Protein AF-A0A0D6MA96-F1 (afdb_monomer_lite)

pLDDT: mean 72.4, std 16.17, range [31.78, 89.56]

Sequence (133 aa):
MALVDKNSNFIALVYILWLLIIAVVENLEVVLVKIEGSKPVLVTGHTSGYDAPTLDKSANVSPQLMNYNSNQLTFRFTRPLGANGARNHKLDECQTWNFVKEGGLEGGAIGVHTSKPVPVKVCPKECKKSIIH

Structure (mmCIF, N/CA/C/O backbone):
data_AF-A0A0D6MA96-F1
#
_entry.id   AF-A0A0D6MA96-F1
#
loop_
_atom_site.group_PDB
_atom_site.id
_atom_site.type_symbol
_atom_site.label_atom_id
_atom_site.label_alt_id
_atom_site.label_comp_id
_atom_site.label_asym_id
_atom_site.label_entity_id
_atom_site.label_seq_id
_atom_site.pdbx_PDB_ins_code
_atom_site.Cartn_x
_atom_site.Cartn_y
_atom_site.Cartn_z
_atom_site.occupancy
_atom_site.B_iso_or_equiv
_atom_site.auth_seq_id
_atom_site.auth_comp_id
_atom_site.auth_asym_id
_atom_site.auth_atom_id
_atom_site.pdbx_PDB_model_num
ATOM 1 N N . MET A 1 1 ? -8.606 -6.950 -6.415 1.00 40.19 1 MET A N 1
ATOM 2 C CA . MET A 1 1 ? -8.532 -6.807 -7.892 1.00 40.19 1 MET A CA 1
ATOM 3 C C . MET A 1 1 ? -7.571 -5.663 -8.192 1.00 40.19 1 MET A C 1
ATOM 5 O O . MET A 1 1 ? -7.624 -4.666 -7.486 1.00 40.1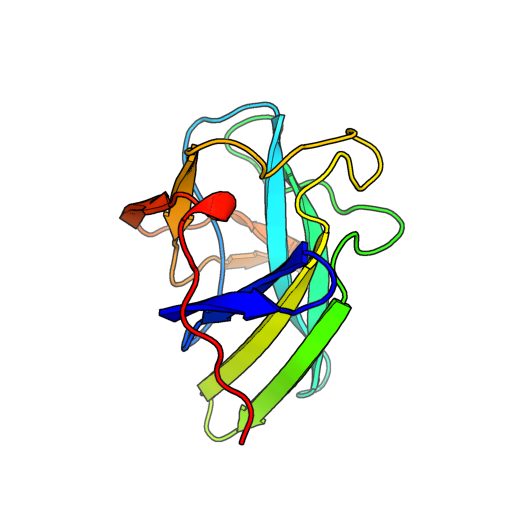9 1 MET A O 1
ATOM 9 N N . ALA A 1 2 ? -6.660 -5.822 -9.149 1.00 51.06 2 ALA A N 1
ATOM 10 C CA . ALA A 1 2 ? -5.597 -4.856 -9.445 1.00 51.06 2 ALA A CA 1
ATOM 11 C C . ALA A 1 2 ? -5.713 -4.354 -10.892 1.00 51.06 2 ALA A C 1
ATOM 13 O O . ALA A 1 2 ? -6.050 -5.146 -11.773 1.00 51.06 2 ALA A O 1
ATOM 14 N N . LEU A 1 3 ? -5.489 -3.056 -11.121 1.00 51.16 3 LEU A N 1
ATOM 15 C CA . LEU A 1 3 ? -5.727 -2.375 -12.405 1.00 51.16 3 LEU A CA 1
ATOM 16 C C . LEU A 1 3 ? -4.656 -1.304 -12.653 1.00 51.16 3 LEU A C 1
ATOM 18 O O . LEU A 1 3 ? -3.987 -0.882 -11.715 1.00 51.16 3 LEU A O 1
ATOM 22 N N . VAL A 1 4 ? -4.536 -0.823 -13.888 1.00 50.62 4 VAL A N 1
ATOM 23 C CA . VAL A 1 4 ? -3.712 0.341 -14.250 1.00 50.62 4 VAL A CA 1
ATOM 24 C C . VAL A 1 4 ? -4.587 1.382 -14.942 1.00 50.62 4 VAL A C 1
ATOM 26 O O . VAL A 1 4 ? -5.412 1.042 -15.793 1.00 50.62 4 VAL A O 1
ATOM 29 N N . ASP A 1 5 ? -4.435 2.647 -14.555 1.00 59.09 5 ASP A N 1
ATOM 30 C CA . ASP A 1 5 ? -5.127 3.770 -15.184 1.00 59.09 5 ASP A CA 1
ATOM 31 C C . ASP A 1 5 ? -4.405 4.274 -16.451 1.00 59.09 5 ASP A C 1
ATOM 33 O O . ASP A 1 5 ? -3.299 3.853 -16.793 1.00 59.09 5 ASP A O 1
ATOM 37 N N . LYS A 1 6 ? -5.034 5.210 -17.171 1.00 59.44 6 LYS A N 1
ATOM 38 C CA . LYS A 1 6 ? -4.467 5.795 -18.401 1.00 59.44 6 LYS A CA 1
ATOM 39 C C . LYS A 1 6 ? -3.171 6.588 -18.169 1.00 59.44 6 LYS A C 1
ATOM 41 O O . LYS A 1 6 ? -2.431 6.810 -19.120 1.00 59.44 6 LYS A O 1
ATOM 46 N N . ASN A 1 7 ? -2.888 6.975 -16.928 1.00 68.81 7 ASN A N 1
ATOM 47 C CA . ASN A 1 7 ? -1.699 7.720 -16.528 1.00 68.81 7 ASN A CA 1
ATOM 48 C C . ASN A 1 7 ? -0.580 6.793 -16.029 1.00 68.81 7 ASN A C 1
ATOM 50 O O . ASN A 1 7 ? 0.385 7.263 -15.433 1.00 68.81 7 ASN A O 1
ATOM 54 N N . SER A 1 8 ? -0.683 5.480 -16.278 1.00 65.62 8 SER A N 1
ATOM 55 C CA . SER A 1 8 ? 0.271 4.482 -15.783 1.00 65.62 8 SER A CA 1
ATOM 56 C C . SER A 1 8 ? 0.381 4.467 -14.254 1.00 65.62 8 SER A C 1
ATOM 58 O O . SER A 1 8 ? 1.449 4.181 -13.708 1.00 65.62 8 SER A O 1
ATOM 60 N N . ASN A 1 9 ? -0.715 4.760 -13.551 1.00 66.38 9 ASN A N 1
ATOM 61 C CA . ASN A 1 9 ? -0.818 4.512 -12.122 1.00 66.38 9 ASN A CA 1
ATOM 62 C C . ASN A 1 9 ? -1.459 3.155 -11.876 1.00 66.38 9 ASN A C 1
ATOM 64 O O . ASN A 1 9 ? -2.500 2.812 -12.435 1.00 66.38 9 ASN A O 1
ATOM 68 N N . PHE A 1 10 ? -0.858 2.405 -10.971 1.00 66.00 10 PHE A N 1
ATOM 69 C CA . PHE A 1 10 ? -1.435 1.198 -10.422 1.00 66.00 10 PHE A CA 1
ATOM 70 C C . PHE A 1 10 ? -2.584 1.533 -9.468 1.00 66.00 10 PHE A C 1
ATOM 72 O O . PHE A 1 10 ? -2.402 2.364 -8.584 1.00 66.00 10 PHE A O 1
ATOM 79 N N . ILE A 1 11 ? -3.717 0.838 -9.593 1.00 58.69 11 ILE A N 1
ATOM 80 C CA . ILE A 1 11 ? -4.877 0.887 -8.700 1.00 58.69 11 ILE A CA 1
ATOM 81 C C . ILE A 1 11 ? -5.014 -0.449 -7.964 1.00 58.69 11 ILE A C 1
ATOM 83 O O . ILE A 1 11 ? -5.275 -1.489 -8.578 1.00 58.69 11 ILE A O 1
ATOM 87 N N . ALA A 1 12 ? -4.942 -0.409 -6.634 1.00 60.88 12 ALA A N 1
ATOM 88 C CA . ALA A 1 12 ? -5.254 -1.554 -5.781 1.00 60.88 12 ALA A CA 1
ATOM 89 C C . ALA A 1 12 ? -6.686 -1.444 -5.256 1.00 60.88 12 ALA A C 1
ATOM 91 O O . ALA A 1 12 ? -6.992 -0.527 -4.496 1.00 60.88 12 ALA A O 1
ATOM 92 N N . LEU A 1 13 ? -7.553 -2.396 -5.616 1.00 43.44 13 LEU A N 1
ATOM 93 C CA . LEU A 1 13 ? -8.829 -2.611 -4.936 1.00 43.44 13 LEU A CA 1
ATOM 94 C C . LEU A 1 13 ? -8.649 -3.728 -3.911 1.00 43.44 13 LEU A C 1
ATOM 96 O O . LEU A 1 13 ? -8.517 -4.908 -4.270 1.00 43.44 13 LEU A O 1
ATOM 100 N N . VAL A 1 14 ? -8.635 -3.330 -2.646 1.00 52.09 14 VAL A N 1
ATOM 101 C CA . VAL A 1 14 ? -8.343 -4.202 -1.520 1.00 52.09 14 VAL A CA 1
ATOM 102 C C . VAL A 1 14 ? -9.548 -4.155 -0.576 1.00 52.09 14 VAL A C 1
ATOM 104 O O . VAL A 1 14 ? -9.718 -3.225 0.207 1.00 52.09 14 VAL A O 1
ATOM 107 N N . TYR A 1 15 ? -10.432 -5.151 -0.694 1.00 34.94 15 TYR A N 1
ATOM 108 C CA . TYR A 1 15 ? -11.496 -5.397 0.283 1.00 34.94 15 TYR A CA 1
ATOM 109 C C . TYR A 1 15 ? -10.854 -6.069 1.488 1.00 34.94 15 TYR A C 1
ATOM 111 O O . TYR A 1 15 ? -10.730 -7.292 1.526 1.00 34.94 15 TYR A O 1
ATOM 119 N N . ILE A 1 16 ? -10.353 -5.274 2.424 1.00 36.47 16 ILE A N 1
ATOM 120 C CA . ILE A 1 16 ? -9.699 -5.809 3.608 1.00 36.47 16 ILE A CA 1
ATOM 121 C C . ILE A 1 16 ? -10.308 -5.166 4.850 1.00 36.47 16 ILE A C 1
ATOM 123 O O . ILE A 1 16 ? -10.146 -3.980 5.126 1.00 36.47 16 ILE A O 1
ATOM 127 N N . LEU A 1 17 ? -10.988 -6.028 5.600 1.00 35.75 17 LEU A N 1
ATOM 128 C CA . LEU A 1 17 ? -11.311 -5.877 7.006 1.00 35.75 17 LEU A CA 1
ATOM 129 C C . LEU A 1 17 ? -9.975 -5.862 7.780 1.00 35.75 17 LEU A C 1
ATOM 131 O O . LEU A 1 17 ? -9.506 -6.933 8.142 1.00 35.75 17 LEU A O 1
ATOM 135 N N . TRP A 1 18 ? -9.403 -4.662 7.982 1.00 37.78 18 TRP A N 1
ATOM 136 C CA . TRP A 1 18 ? -8.187 -4.343 8.770 1.00 37.78 18 TRP A CA 1
ATOM 137 C C . TRP A 1 18 ? -6.849 -4.860 8.180 1.00 37.78 18 TRP A C 1
ATOM 139 O O . TRP A 1 18 ? -6.817 -5.861 7.494 1.00 37.78 18 TRP A O 1
ATOM 149 N N . LEU A 1 19 ? -5.737 -4.122 8.298 1.00 31.78 19 LEU A N 1
ATOM 150 C CA . LEU A 1 19 ? -4.511 -4.300 7.474 1.00 31.78 19 LEU A CA 1
ATOM 151 C C . LEU A 1 19 ? -3.269 -4.645 8.323 1.00 31.78 19 LEU A C 1
ATOM 153 O O . LEU A 1 19 ? -3.190 -4.034 9.380 1.00 31.78 19 LEU A O 1
ATOM 157 N N . LEU A 1 20 ? -2.288 -5.467 7.855 1.00 45.97 20 LEU A N 1
ATOM 158 C CA . LEU A 1 20 ? -0.813 -5.280 8.107 1.00 45.97 20 LEU A CA 1
ATOM 159 C C . LEU A 1 20 ? 0.161 -6.410 7.642 1.00 45.97 20 LEU A C 1
ATOM 161 O O . LEU A 1 20 ? 0.244 -7.440 8.284 1.00 45.97 20 LEU A O 1
ATOM 165 N N . ILE A 1 21 ? 1.012 -6.147 6.641 1.00 33.72 21 ILE A N 1
ATOM 166 C CA . ILE A 1 21 ? 2.097 -6.932 5.963 1.00 33.72 21 ILE A CA 1
ATOM 167 C C . ILE A 1 21 ? 3.090 -7.800 6.824 1.00 33.72 21 ILE A C 1
ATOM 169 O O . ILE A 1 21 ? 3.497 -7.369 7.897 1.00 33.72 21 ILE A O 1
ATOM 173 N N . ILE A 1 22 ? 3.573 -8.966 6.302 1.00 36.78 22 ILE A N 1
ATOM 174 C CA . ILE A 1 22 ? 4.799 -9.718 6.743 1.00 36.78 22 ILE A CA 1
ATOM 175 C C . ILE A 1 22 ? 5.572 -10.307 5.555 1.00 36.78 22 ILE A C 1
ATOM 177 O O . ILE A 1 22 ? 4.995 -10.881 4.639 1.00 36.78 22 ILE A O 1
ATOM 181 N N . ALA A 1 23 ? 6.890 -10.275 5.646 1.00 32.12 23 ALA A N 1
ATOM 182 C CA . ALA A 1 23 ? 7.760 -11.453 5.764 1.00 32.12 23 ALA A CA 1
ATOM 183 C C . ALA A 1 23 ? 8.985 -10.961 6.587 1.00 32.12 23 ALA A C 1
ATOM 185 O O . ALA A 1 23 ? 9.044 -9.770 6.905 1.00 32.12 23 ALA A O 1
ATOM 186 N N . VAL A 1 24 ? 9.946 -11.814 6.961 1.00 43.97 24 VAL A N 1
ATOM 187 C CA . VAL A 1 24 ? 11.295 -11.323 7.319 1.00 43.97 24 VAL A CA 1
ATOM 188 C C . VAL A 1 24 ? 11.845 -10.678 6.055 1.00 43.97 24 VAL A C 1
ATOM 190 O O . VAL A 1 24 ? 12.426 -11.345 5.206 1.00 43.97 24 VAL A O 1
ATOM 193 N N . VAL A 1 25 ? 11.505 -9.415 5.844 1.00 54.06 25 VAL A N 1
ATOM 194 C CA . VAL A 1 25 ? 11.879 -8.700 4.641 1.00 54.06 25 VAL A CA 1
ATOM 195 C C . VAL A 1 25 ? 12.333 -7.340 5.075 1.00 54.06 25 VAL A C 1
ATOM 197 O O . VAL A 1 25 ? 11.559 -6.488 5.509 1.00 54.06 25 VAL A O 1
ATOM 200 N N . GLU A 1 26 ? 13.633 -7.178 5.002 1.00 61.06 26 GLU A N 1
ATOM 201 C CA . GLU A 1 26 ? 14.258 -5.887 5.121 1.00 61.06 26 GLU A CA 1
ATOM 202 C C . GLU A 1 26 ? 13.930 -5.087 3.861 1.00 61.06 26 GLU A C 1
ATOM 204 O O . GLU A 1 26 ? 13.911 -5.618 2.748 1.00 61.06 26 GLU A O 1
ATOM 209 N N . ASN A 1 27 ? 13.676 -3.797 4.040 1.00 71.19 27 ASN A N 1
ATOM 210 C CA . ASN A 1 27 ? 13.527 -2.822 2.967 1.00 71.19 27 ASN A CA 1
ATOM 211 C C . ASN A 1 27 ? 12.304 -3.019 2.052 1.00 71.19 27 ASN A C 1
ATOM 213 O O . ASN A 1 27 ? 12.331 -2.567 0.906 1.00 71.19 27 ASN A O 1
ATOM 217 N N . LEU A 1 28 ? 11.209 -3.631 2.529 1.00 77.62 28 LEU A N 1
ATOM 218 C CA . LEU A 1 28 ? 9.947 -3.576 1.783 1.00 77.62 28 LEU A CA 1
ATOM 219 C C . LEU A 1 28 ? 9.249 -2.250 1.986 1.00 77.62 28 LEU A C 1
ATOM 221 O O . LEU A 1 28 ? 9.177 -1.739 3.099 1.00 77.62 28 LEU A O 1
ATOM 225 N N . GLU A 1 29 ? 8.633 -1.757 0.918 1.00 84.94 29 GLU A N 1
ATOM 226 C CA . GLU A 1 29 ? 7.640 -0.702 1.034 1.00 84.94 29 GLU A CA 1
ATOM 227 C C . GLU A 1 29 ? 6.308 -1.250 1.525 1.00 84.94 29 GLU A C 1
ATOM 229 O O . GLU A 1 29 ? 5.816 -2.273 1.042 1.00 84.94 29 GLU A O 1
ATOM 234 N N . VAL A 1 30 ? 5.694 -0.515 2.445 1.00 85.00 30 VAL A N 1
ATOM 235 C CA . VAL A 1 30 ? 4.399 -0.870 3.010 1.00 85.00 30 VAL A CA 1
ATOM 236 C C . VAL A 1 30 ? 3.382 0.235 2.774 1.00 85.00 30 VAL A C 1
ATOM 238 O O . VAL A 1 30 ? 3.685 1.422 2.882 1.00 85.00 30 VAL A O 1
ATOM 241 N N . VAL A 1 31 ? 2.154 -0.174 2.463 1.00 87.00 31 VAL A N 1
ATOM 242 C CA . VAL A 1 31 ? 0.971 0.692 2.439 1.00 87.00 31 VAL A CA 1
ATOM 243 C C . VAL A 1 31 ? 0.067 0.226 3.566 1.00 87.00 31 VAL A C 1
ATOM 245 O O . VAL A 1 31 ? -0.228 -0.962 3.673 1.00 87.00 31 VAL A O 1
ATOM 248 N N . LEU A 1 32 ? -0.338 1.158 4.418 1.00 83.12 32 LEU A N 1
ATOM 249 C CA . LEU A 1 32 ? -1.016 0.891 5.677 1.00 83.12 32 LEU A CA 1
ATOM 250 C C . LEU A 1 32 ? -2.248 1.778 5.779 1.00 83.12 32 LEU A C 1
ATOM 252 O O . LEU A 1 32 ? -2.246 2.921 5.326 1.00 83.12 32 LEU A O 1
ATOM 256 N N . VAL A 1 33 ? -3.297 1.263 6.408 1.00 83.06 33 VAL A N 1
ATOM 257 C CA . VAL A 1 33 ? -4.476 2.054 6.751 1.00 83.06 33 VAL A CA 1
ATOM 258 C C . VAL A 1 33 ? -4.728 1.900 8.239 1.00 83.06 33 VAL A C 1
ATOM 260 O O . VAL A 1 33 ? -4.903 0.784 8.722 1.00 83.06 33 VAL A O 1
ATOM 263 N N . LYS A 1 34 ? -4.748 3.023 8.952 1.00 79.88 34 LYS A N 1
ATOM 264 C CA . LYS A 1 34 ? -5.086 3.101 10.376 1.00 79.88 34 LYS A CA 1
ATOM 265 C C . LYS A 1 34 ? -6.462 3.733 10.552 1.00 79.88 34 LYS A C 1
ATOM 267 O O . LYS A 1 34 ? -6.875 4.541 9.724 1.00 79.88 34 LYS A O 1
ATOM 272 N N . ILE A 1 35 ? -7.171 3.374 11.617 1.00 82.19 35 ILE A N 1
ATOM 273 C CA . ILE A 1 35 ? -8.440 4.012 11.985 1.00 82.19 35 ILE A CA 1
ATOM 274 C C . ILE A 1 35 ? -8.168 4.996 13.120 1.00 82.19 35 ILE A C 1
ATOM 276 O O . ILE A 1 35 ? -7.806 4.591 14.219 1.00 82.19 35 ILE A O 1
ATOM 280 N N . GLU A 1 36 ? -8.365 6.286 12.863 1.00 83.00 36 GLU A N 1
ATOM 281 C CA . GLU A 1 36 ? -8.200 7.358 13.845 1.00 83.00 36 GLU A CA 1
ATOM 282 C C . GLU A 1 36 ? -9.539 8.060 14.054 1.00 83.00 36 GLU A C 1
ATOM 284 O O . GLU A 1 36 ? -10.101 8.631 13.120 1.00 83.00 36 GLU A O 1
ATOM 289 N N . GLY A 1 37 ? -10.098 7.991 15.266 1.00 77.88 37 GLY A N 1
AT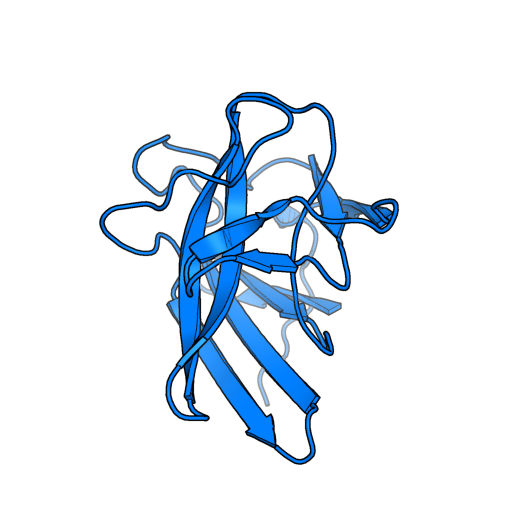OM 290 C CA . GLY A 1 37 ? -11.384 8.635 15.569 1.00 77.88 37 GLY A CA 1
ATOM 291 C C . GLY A 1 37 ? -12.514 8.214 14.617 1.00 77.88 37 GLY A C 1
ATOM 292 O O . GLY A 1 37 ? -13.300 9.052 14.182 1.00 77.88 37 GLY A O 1
ATOM 293 N N . SER A 1 38 ? -12.567 6.924 14.260 1.00 76.44 38 SER A N 1
ATOM 294 C CA . SER A 1 38 ? -13.486 6.328 13.266 1.00 76.44 38 SER A CA 1
ATOM 295 C C . SER A 1 38 ? -13.249 6.730 11.805 1.00 76.44 38 SER A C 1
ATOM 297 O O . SER A 1 38 ? -14.040 6.365 10.937 1.00 76.44 38 SER A O 1
ATOM 299 N N . LYS A 1 39 ? -12.162 7.445 11.500 1.00 83.81 39 LYS A N 1
ATOM 300 C CA . LYS A 1 39 ? -11.790 7.812 10.131 1.00 83.81 39 LYS A CA 1
ATOM 301 C C . LYS A 1 39 ? -10.597 6.981 9.662 1.00 83.81 39 LYS A C 1
ATOM 303 O O . LYS A 1 39 ? -9.587 6.925 10.362 1.00 83.81 39 LYS A O 1
ATOM 308 N N . PRO A 1 40 ? -10.677 6.341 8.487 1.00 86.00 40 PRO A N 1
ATOM 309 C CA . PRO A 1 40 ? -9.545 5.620 7.939 1.00 86.00 40 PRO A CA 1
ATOM 310 C C . PRO A 1 40 ? -8.521 6.607 7.359 1.00 86.00 40 PRO A C 1
ATOM 312 O O . PRO A 1 40 ? -8.863 7.490 6.573 1.00 86.00 40 PRO A O 1
ATOM 315 N N . VAL A 1 41 ? -7.257 6.437 7.731 1.00 86.69 41 VAL A N 1
ATOM 316 C CA . VAL A 1 41 ? -6.119 7.250 7.292 1.00 86.69 41 VAL A CA 1
ATOM 317 C C . VAL A 1 41 ? -5.098 6.334 6.640 1.00 86.69 41 VAL A C 1
ATOM 319 O O . VAL A 1 41 ? -4.669 5.346 7.234 1.00 86.69 41 VAL A O 1
ATOM 322 N N . LEU A 1 42 ? -4.716 6.660 5.408 1.00 86.44 42 LEU A N 1
ATOM 323 C CA . LEU A 1 42 ? -3.724 5.907 4.657 1.00 86.44 42 LEU A CA 1
ATOM 324 C C . LEU A 1 42 ? -2.332 6.491 4.916 1.00 86.44 42 LEU A C 1
ATOM 326 O O . LEU A 1 42 ? -2.127 7.695 4.781 1.00 86.44 42 LEU A O 1
ATOM 330 N N . VAL A 1 43 ? -1.377 5.627 5.247 1.00 88.44 43 VAL A N 1
ATOM 331 C CA . VAL A 1 43 ? 0.040 5.966 5.422 1.00 88.44 43 VAL A CA 1
ATOM 332 C C . VAL A 1 43 ? 0.918 4.967 4.672 1.00 88.44 43 VAL A C 1
ATOM 334 O O . VAL A 1 43 ? 0.473 3.881 4.296 1.00 88.44 43 VAL A O 1
ATOM 337 N N . THR A 1 44 ? 2.172 5.333 4.436 1.00 88.75 44 THR A N 1
ATOM 338 C CA . THR A 1 44 ? 3.171 4.450 3.821 1.00 88.75 44 THR A CA 1
ATOM 339 C C . THR A 1 44 ? 4.406 4.391 4.700 1.00 88.75 44 THR A C 1
ATOM 341 O O . THR A 1 44 ? 4.553 5.192 5.624 1.00 88.75 44 THR A O 1
ATOM 344 N N . GLY A 1 45 ? 5.272 3.420 4.457 1.00 87.69 45 GLY A N 1
ATOM 345 C CA . GLY A 1 45 ? 6.491 3.254 5.230 1.00 87.69 45 GLY A CA 1
ATOM 346 C C . GLY A 1 45 ? 7.371 2.157 4.669 1.00 87.69 45 GLY A C 1
ATOM 347 O O . GLY A 1 45 ? 7.214 1.733 3.520 1.00 87.69 45 GLY A O 1
ATOM 348 N N . HIS A 1 46 ? 8.261 1.658 5.516 1.00 86.38 46 HIS A N 1
ATOM 349 C CA . HIS A 1 46 ? 9.103 0.520 5.192 1.00 86.38 46 HIS A CA 1
ATOM 350 C C . HIS A 1 46 ? 9.383 -0.379 6.391 1.00 86.38 46 HIS A C 1
ATOM 352 O O . HIS A 1 46 ? 9.309 0.055 7.540 1.00 86.38 46 HIS A O 1
ATOM 358 N N . THR A 1 47 ? 9.712 -1.633 6.105 1.00 83.44 47 THR A N 1
ATOM 359 C CA . THR A 1 47 ? 10.187 -2.603 7.095 1.00 83.44 47 THR A CA 1
ATOM 360 C C . THR A 1 47 ? 11.714 -2.618 7.145 1.00 83.44 47 THR A C 1
ATOM 362 O O . THR A 1 47 ? 12.383 -2.429 6.130 1.00 83.44 47 THR A O 1
ATOM 365 N N . SER A 1 48 ? 12.276 -2.890 8.319 1.00 82.44 48 SER A N 1
ATOM 366 C CA . SER A 1 48 ? 13.719 -3.083 8.538 1.00 82.44 48 SER A CA 1
ATOM 367 C C . SER A 1 48 ? 14.028 -4.425 9.216 1.00 82.44 48 SER A C 1
ATOM 369 O O . SER A 1 48 ? 15.101 -4.598 9.779 1.00 82.44 48 SER A O 1
ATOM 371 N N . GLY A 1 49 ? 13.067 -5.355 9.209 1.00 74.94 49 GLY A N 1
ATOM 372 C CA . GLY A 1 49 ? 13.128 -6.619 9.940 1.00 74.94 49 GLY A CA 1
ATOM 373 C C . GLY A 1 49 ? 11.750 -7.044 10.454 1.00 74.94 49 GLY A C 1
ATOM 374 O O . GLY A 1 49 ? 10.724 -6.623 9.917 1.00 74.94 49 GLY A O 1
ATOM 375 N N . TYR A 1 50 ? 11.733 -7.879 11.496 1.00 75.06 50 TYR A N 1
ATOM 376 C CA . TYR A 1 50 ? 10.511 -8.314 12.183 1.00 75.06 50 TYR A CA 1
ATOM 377 C C . TYR A 1 50 ? 10.125 -7.325 13.292 1.00 75.06 50 TYR A C 1
ATOM 379 O O . TYR A 1 50 ? 10.207 -7.633 14.477 1.00 75.06 50 TYR A O 1
ATOM 387 N N . ASP A 1 51 ? 9.761 -6.113 12.887 1.00 74.94 51 ASP A N 1
ATOM 388 C CA . ASP A 1 51 ? 9.358 -5.033 13.789 1.00 74.94 51 ASP A CA 1
ATOM 389 C C . ASP A 1 51 ? 8.256 -4.180 13.137 1.00 74.94 51 ASP A C 1
ATOM 391 O O . ASP A 1 51 ? 7.909 -4.368 11.963 1.00 74.94 51 ASP A O 1
ATOM 395 N N . ALA A 1 52 ? 7.703 -3.241 13.899 1.00 75.88 52 ALA A N 1
ATOM 396 C CA . ALA A 1 52 ? 6.799 -2.216 13.416 1.00 75.88 52 ALA A CA 1
ATOM 397 C C . ALA A 1 52 ? 7.407 -1.462 12.214 1.00 75.88 52 ALA A C 1
ATOM 399 O O . ALA A 1 52 ? 8.582 -1.079 12.233 1.00 75.88 52 ALA A O 1
ATOM 400 N N . PRO A 1 53 ? 6.625 -1.204 11.151 1.00 80.88 53 PRO A N 1
ATOM 401 C CA . PRO A 1 53 ? 7.125 -0.464 10.005 1.00 80.88 53 PRO A CA 1
ATOM 402 C C . PRO A 1 53 ? 7.432 0.989 10.378 1.00 80.88 53 PRO A C 1
ATOM 404 O O . PRO A 1 53 ? 6.634 1.676 11.018 1.00 80.88 53 PRO A O 1
ATOM 407 N N . THR A 1 54 ? 8.559 1.495 9.886 1.00 87.38 54 THR A N 1
ATOM 408 C CA . THR A 1 54 ? 8.899 2.914 9.998 1.00 87.38 54 THR A CA 1
ATOM 409 C C . THR A 1 54 ? 8.107 3.704 8.962 1.00 87.38 54 THR A C 1
ATOM 411 O O . THR A 1 54 ? 8.265 3.505 7.752 1.00 87.38 54 THR A O 1
ATOM 414 N N . LEU A 1 55 ? 7.242 4.599 9.441 1.00 87.38 55 LEU A N 1
ATOM 415 C CA . LEU A 1 55 ? 6.363 5.409 8.600 1.00 87.38 55 LEU A CA 1
ATOM 416 C C . LEU A 1 55 ? 7.130 6.494 7.840 1.00 87.38 55 LEU A C 1
ATOM 418 O O . LEU A 1 55 ? 8.059 7.117 8.355 1.00 87.38 55 LEU A O 1
ATOM 422 N N . ASP A 1 56 ? 6.695 6.751 6.613 1.00 89.19 56 ASP A N 1
ATOM 423 C CA . ASP A 1 56 ? 7.191 7.858 5.810 1.00 89.19 56 ASP A CA 1
ATOM 424 C C . ASP A 1 56 ? 6.663 9.195 6.336 1.00 89.19 56 ASP A C 1
ATOM 426 O O . ASP A 1 56 ? 5.533 9.297 6.817 1.00 89.19 56 ASP A O 1
ATOM 430 N N . LYS A 1 57 ? 7.445 10.267 6.146 1.00 89.56 57 LYS A N 1
ATOM 431 C CA . LYS A 1 57 ? 6.991 11.644 6.423 1.00 89.56 57 LYS A CA 1
ATOM 432 C C . LYS A 1 57 ? 5.774 12.044 5.582 1.00 89.56 57 LYS A C 1
ATOM 434 O O . LYS A 1 57 ? 5.032 12.949 5.952 1.00 89.56 57 LYS A O 1
ATOM 439 N N . SER A 1 58 ? 5.599 11.425 4.419 1.00 89.38 58 SER A N 1
ATOM 440 C CA . SER A 1 58 ? 4.481 11.675 3.512 1.00 89.38 58 SER A CA 1
ATOM 441 C C . SER A 1 58 ? 4.149 10.395 2.763 1.00 89.38 58 SER A C 1
ATOM 443 O O . SER A 1 58 ? 5.055 9.700 2.304 1.00 89.38 58 SER A O 1
ATOM 445 N N . ALA A 1 59 ? 2.856 10.097 2.636 1.00 88.50 59 ALA A N 1
ATOM 446 C CA . ALA A 1 59 ? 2.401 8.914 1.925 1.00 88.50 59 ALA A CA 1
ATOM 447 C C . ALA A 1 59 ? 2.824 8.974 0.451 1.00 88.50 59 ALA A C 1
ATOM 449 O O . ALA A 1 59 ? 2.587 9.975 -0.226 1.00 88.50 59 ALA A O 1
ATOM 450 N N . ASN A 1 60 ? 3.410 7.893 -0.062 1.00 87.12 60 ASN A N 1
ATOM 451 C CA . ASN A 1 60 ? 3.818 7.800 -1.466 1.00 87.12 60 ASN A CA 1
ATOM 452 C C . ASN A 1 60 ? 2.711 7.230 -2.381 1.00 87.12 60 ASN A C 1
ATOM 454 O O . ASN A 1 60 ? 2.958 6.910 -3.541 1.00 87.12 60 ASN A O 1
ATOM 458 N N . VAL A 1 61 ? 1.478 7.118 -1.890 1.00 87.75 61 VAL A N 1
ATOM 459 C CA . VAL A 1 61 ? 0.312 6.690 -2.671 1.00 87.75 61 VAL A CA 1
ATOM 460 C C . VAL A 1 61 ? -0.847 7.663 -2.463 1.00 87.75 61 VAL A C 1
ATOM 462 O O . VAL A 1 61 ? -0.928 8.334 -1.435 1.00 87.75 61 VAL A O 1
ATOM 465 N N . SER A 1 62 ? -1.770 7.724 -3.420 1.00 89.50 62 SER A N 1
ATOM 466 C CA . SER A 1 62 ? -2.940 8.604 -3.353 1.00 89.50 62 SER A CA 1
ATOM 467 C C . SER A 1 62 ? -4.215 7.795 -3.092 1.00 89.50 62 SER A C 1
ATOM 469 O O . SER A 1 62 ? -4.522 6.886 -3.867 1.00 89.50 62 SER A O 1
ATOM 471 N N . PRO A 1 63 ? -4.983 8.087 -2.031 1.00 87.88 63 PRO A N 1
ATOM 472 C CA . PRO A 1 63 ? -6.247 7.406 -1.777 1.00 87.88 63 PRO A CA 1
ATOM 473 C C . PRO A 1 63 ? -7.298 7.772 -2.838 1.00 87.88 63 PRO A C 1
ATOM 475 O O . PRO A 1 63 ? -7.433 8.925 -3.228 1.00 87.88 63 PRO A O 1
ATOM 478 N N . GLN A 1 64 ? -8.062 6.775 -3.278 1.00 86.00 64 GLN A N 1
ATOM 479 C CA . GLN A 1 64 ? -9.169 6.884 -4.243 1.00 86.00 64 GLN A CA 1
ATOM 480 C C . GLN A 1 64 ? -10.518 6.470 -3.639 1.00 86.00 64 GLN A C 1
ATOM 482 O O . GLN A 1 64 ? -11.573 6.761 -4.197 1.00 86.00 64 GLN A O 1
ATOM 487 N N . LEU A 1 65 ? -10.487 5.701 -2.551 1.00 85.12 65 LEU A N 1
ATOM 488 C CA . LEU A 1 65 ? -11.638 5.327 -1.734 1.00 85.12 65 LEU A CA 1
ATOM 489 C C . LEU A 1 65 ? -11.116 5.045 -0.330 1.00 85.12 65 LEU A C 1
ATOM 491 O O . LEU A 1 65 ? -10.126 4.331 -0.189 1.00 85.12 65 LEU A O 1
ATOM 495 N N . MET A 1 66 ? -11.781 5.587 0.682 1.00 86.81 66 MET A N 1
ATOM 496 C CA . MET A 1 66 ? -11.456 5.388 2.091 1.00 86.81 66 MET A CA 1
ATOM 497 C C . MET A 1 66 ? -12.773 5.378 2.863 1.00 86.81 66 MET A C 1
ATOM 499 O O . MET A 1 66 ? -13.335 6.432 3.144 1.00 86.81 66 MET A O 1
ATOM 503 N N . ASN A 1 67 ? -13.303 4.189 3.140 1.00 85.25 67 ASN A N 1
ATOM 504 C CA . ASN A 1 67 ? -14.574 4.018 3.835 1.00 85.25 67 ASN A CA 1
ATOM 505 C C . ASN A 1 67 ? -14.419 3.020 4.978 1.00 85.25 67 ASN A C 1
ATOM 507 O O . ASN A 1 67 ? -13.883 1.934 4.779 1.00 85.25 67 ASN A O 1
ATOM 511 N N . TYR A 1 68 ? -14.919 3.374 6.154 1.00 83.31 68 TYR A N 1
ATOM 512 C CA . TYR A 1 68 ? -14.949 2.493 7.310 1.00 83.31 68 TYR A CA 1
ATOM 513 C C . TYR A 1 68 ? -16.351 2.542 7.915 1.00 83.31 68 TYR A C 1
ATOM 515 O O . TYR A 1 68 ? -16.760 3.566 8.456 1.00 83.31 68 TYR A O 1
ATOM 523 N N . ASN A 1 69 ? -17.109 1.457 7.766 1.00 82.25 69 ASN A N 1
ATOM 524 C CA . ASN A 1 69 ? -18.481 1.348 8.260 1.00 82.25 69 ASN A CA 1
ATOM 525 C C . A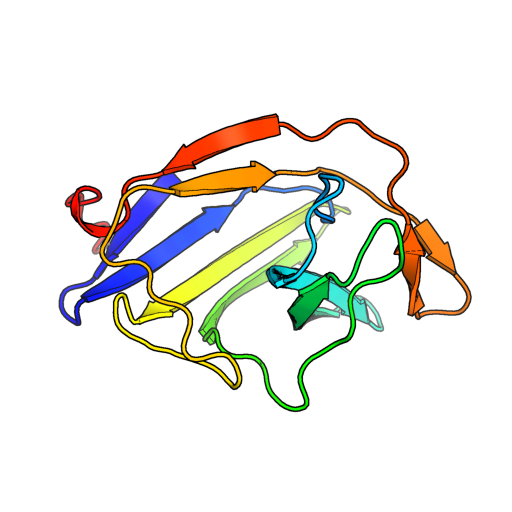SN A 1 69 ? -18.750 -0.080 8.745 1.00 82.25 69 ASN A C 1
ATOM 527 O O . ASN A 1 69 ? -18.249 -1.023 8.145 1.00 82.25 69 ASN A O 1
AT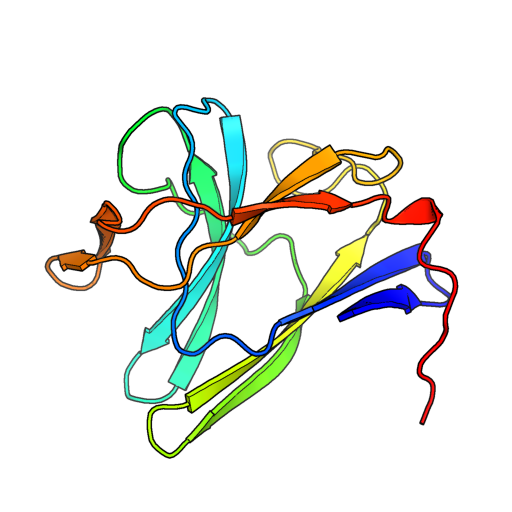OM 531 N N . SER A 1 70 ? -19.538 -0.247 9.810 1.00 82.50 70 SER A N 1
ATOM 532 C CA . SER A 1 70 ? -19.903 -1.560 10.369 1.00 82.50 70 SER A CA 1
ATOM 533 C C . SER A 1 70 ? -18.686 -2.462 10.615 1.00 82.50 70 SER A C 1
ATOM 535 O O . SER A 1 70 ? -18.689 -3.644 10.280 1.00 82.50 70 SER A O 1
ATOM 537 N N . ASN A 1 71 ? -17.614 -1.875 11.155 1.00 75.25 71 ASN A N 1
ATOM 538 C CA . ASN A 1 71 ? -16.299 -2.495 11.342 1.00 75.25 71 ASN A CA 1
ATOM 539 C C . ASN A 1 71 ? -15.599 -2.964 10.062 1.00 75.25 71 ASN A C 1
ATOM 541 O O . ASN A 1 71 ? -14.538 -3.570 10.162 1.00 75.25 71 ASN A O 1
ATOM 545 N N . GLN A 1 72 ? -16.130 -2.647 8.881 1.00 76.56 72 GLN A N 1
ATOM 546 C CA . GLN A 1 72 ? -15.581 -2.985 7.579 1.00 76.56 72 GLN A CA 1
ATOM 547 C C . GLN A 1 72 ? -14.840 -1.804 6.959 1.00 76.56 72 GLN A C 1
ATOM 549 O O . GLN A 1 72 ? -15.427 -0.781 6.603 1.00 76.56 72 GLN A O 1
ATOM 554 N N . LEU A 1 73 ? -13.530 -1.980 6.786 1.00 77.12 73 LEU A N 1
ATOM 555 C CA . LEU A 1 73 ? -12.693 -1.078 6.013 1.00 77.12 73 LEU A CA 1
ATOM 556 C C . LEU A 1 73 ? -12.748 -1.467 4.529 1.00 77.12 73 LEU A C 1
ATOM 558 O O . LEU A 1 73 ? -12.539 -2.616 4.147 1.00 77.12 73 LEU A O 1
ATOM 562 N N . THR A 1 74 ? -13.020 -0.487 3.678 1.00 80.56 74 THR A N 1
ATOM 563 C CA . THR A 1 74 ? -12.853 -0.583 2.230 1.00 80.56 74 THR A CA 1
ATOM 564 C C . THR A 1 74 ? -11.970 0.562 1.785 1.00 80.56 74 THR A C 1
ATOM 566 O O . THR A 1 74 ? -12.285 1.729 2.031 1.00 80.56 74 THR A O 1
ATOM 569 N N . PHE A 1 75 ? -10.875 0.242 1.104 1.00 79.75 75 PHE A N 1
ATOM 570 C CA . PHE A 1 75 ? -9.985 1.262 0.584 1.00 79.75 75 PHE A CA 1
ATOM 571 C C . PHE A 1 75 ? -9.471 0.927 -0.812 1.00 79.75 75 PHE A C 1
ATOM 573 O O . PHE A 1 75 ? -9.383 -0.228 -1.239 1.00 79.75 75 PHE A O 1
ATOM 580 N N . ARG A 1 76 ? -9.148 1.992 -1.536 1.00 83.25 76 ARG A N 1
ATOM 581 C CA . ARG A 1 76 ? -8.538 1.959 -2.859 1.00 83.25 76 ARG A CA 1
ATOM 58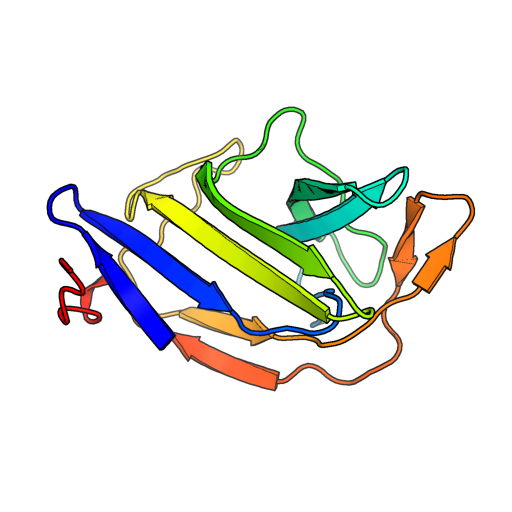2 C C . ARG A 1 76 ? -7.497 3.054 -2.908 1.00 83.25 76 ARG A C 1
ATOM 584 O O . ARG A 1 76 ? -7.761 4.162 -2.450 1.00 83.25 76 ARG A O 1
ATOM 591 N N . PHE A 1 77 ? -6.352 2.767 -3.501 1.00 86.62 77 PHE A N 1
ATOM 592 C CA . PHE A 1 77 ? -5.305 3.759 -3.708 1.00 86.62 77 PHE A CA 1
ATOM 593 C C . PHE A 1 77 ? -4.683 3.616 -5.092 1.00 86.62 77 PHE A C 1
ATOM 595 O O . PHE A 1 77 ? -4.781 2.560 -5.723 1.00 86.62 77 PHE A O 1
ATOM 602 N N . THR A 1 78 ? -4.044 4.693 -5.531 1.00 86.25 78 THR A N 1
ATOM 603 C CA . THR A 1 78 ? -3.247 4.780 -6.751 1.00 86.25 78 THR A CA 1
ATOM 604 C C . THR A 1 78 ? -1.789 5.074 -6.432 1.00 86.25 78 THR A C 1
ATOM 606 O O . THR A 1 78 ? -1.510 5.847 -5.516 1.00 86.25 78 THR A O 1
ATOM 609 N N . ARG A 1 79 ? -0.854 4.539 -7.220 1.00 86.81 79 ARG A N 1
ATOM 610 C CA . ARG A 1 79 ? 0.541 5.013 -7.243 1.00 86.81 79 ARG A CA 1
ATOM 611 C C . ARG A 1 79 ? 1.164 4.885 -8.634 1.00 86.81 79 ARG A C 1
ATOM 613 O O . ARG A 1 79 ? 0.775 3.962 -9.352 1.00 86.81 79 ARG A O 1
ATOM 620 N N . PRO A 1 80 ? 2.141 5.728 -9.002 1.00 87.06 80 PRO A N 1
ATOM 621 C CA . PRO A 1 80 ? 2.859 5.582 -10.264 1.00 87.06 80 PRO A CA 1
ATOM 622 C C . PRO A 1 80 ? 3.549 4.219 -10.385 1.00 87.06 80 PRO A C 1
ATOM 624 O O . PRO A 1 80 ? 4.028 3.668 -9.390 1.00 87.06 80 PRO A O 1
ATOM 627 N N . LEU A 1 81 ? 3.623 3.692 -11.613 1.00 85.06 81 LEU A N 1
ATOM 628 C CA . LEU A 1 81 ? 4.383 2.472 -11.907 1.00 85.06 81 LEU A CA 1
ATOM 629 C C . LEU A 1 81 ? 5.907 2.676 -11.845 1.00 85.06 81 LEU A C 1
ATOM 631 O O . LEU A 1 81 ? 6.644 1.730 -11.582 1.00 85.06 81 LEU A O 1
ATOM 635 N N . GLY A 1 82 ? 6.383 3.896 -12.099 1.00 85.12 82 GLY A N 1
ATOM 636 C CA . GLY A 1 82 ? 7.804 4.243 -12.052 1.00 85.12 82 GLY A CA 1
ATOM 637 C C . GLY A 1 82 ? 8.366 4.358 -10.631 1.00 85.12 82 GLY A C 1
ATOM 638 O O . GLY A 1 82 ? 7.702 4.034 -9.647 1.00 85.12 82 GLY A O 1
ATOM 639 N N . ALA A 1 83 ? 9.606 4.844 -10.535 1.00 88.69 83 ALA A N 1
ATOM 640 C CA . ALA A 1 83 ? 10.245 5.131 -9.252 1.00 88.69 83 ALA A CA 1
ATOM 641 C C . ALA A 1 83 ? 9.430 6.167 -8.472 1.00 88.69 83 ALA A C 1
ATOM 643 O O . ALA A 1 83 ? 9.073 7.213 -9.015 1.00 88.69 83 ALA A O 1
ATOM 644 N N . ASN A 1 84 ? 9.125 5.864 -7.212 1.00 85.88 84 ASN A N 1
ATOM 645 C CA . ASN A 1 84 ? 8.267 6.707 -6.393 1.00 85.88 84 ASN A CA 1
ATOM 646 C C . ASN A 1 84 ? 8.588 6.573 -4.893 1.00 85.88 84 ASN A C 1
ATOM 648 O O . ASN A 1 84 ? 9.060 5.531 -4.436 1.00 85.88 84 ASN A O 1
ATOM 652 N N . GLY A 1 85 ? 8.295 7.626 -4.123 1.00 84.88 85 GLY A N 1
ATOM 653 C CA . GLY A 1 85 ? 8.580 7.702 -2.686 1.00 84.88 85 GLY A CA 1
ATOM 654 C C . GLY A 1 85 ? 10.065 7.868 -2.348 1.00 84.88 85 GLY A C 1
ATOM 655 O O . GLY A 1 85 ? 10.927 7.874 -3.222 1.00 84.88 85 GLY A O 1
ATOM 656 N N . ALA A 1 86 ? 10.374 7.984 -1.053 1.00 86.94 86 ALA A N 1
ATOM 657 C CA . ALA A 1 86 ? 11.730 8.269 -0.564 1.00 86.94 86 ALA A CA 1
ATOM 658 C C . ALA A 1 86 ? 12.774 7.199 -0.938 1.00 86.94 86 ALA A C 1
ATOM 660 O O . ALA A 1 86 ? 13.963 7.494 -1.012 1.00 86.94 86 ALA A O 1
ATOM 661 N N . ARG A 1 87 ? 12.328 5.962 -1.187 1.00 88.88 87 ARG A N 1
ATOM 662 C CA . ARG A 1 87 ? 13.181 4.823 -1.556 1.00 88.88 87 ARG A CA 1
ATOM 663 C C . ARG A 1 87 ? 13.238 4.568 -3.067 1.00 88.88 87 ARG A C 1
ATOM 665 O O . ARG A 1 87 ? 13.876 3.608 -3.481 1.00 88.88 87 ARG A O 1
ATOM 672 N N . ASN A 1 88 ? 12.589 5.397 -3.895 1.00 89.38 88 ASN A N 1
ATOM 673 C CA . ASN A 1 88 ? 12.544 5.250 -5.359 1.00 89.38 88 ASN A CA 1
ATOM 674 C C . ASN A 1 88 ? 12.091 3.856 -5.838 1.00 89.38 88 ASN A C 1
ATOM 676 O O . ASN A 1 88 ? 12.551 3.355 -6.868 1.00 89.38 88 ASN A O 1
ATOM 680 N N . HIS A 1 89 ? 11.174 3.224 -5.105 1.00 85.38 89 HIS A N 1
ATOM 681 C CA . HIS A 1 89 ? 10.700 1.880 -5.419 1.00 85.38 89 HIS A CA 1
ATOM 682 C C . HIS A 1 89 ? 9.837 1.882 -6.688 1.00 85.38 89 HIS A C 1
ATOM 684 O O . HIS A 1 89 ? 8.939 2.717 -6.840 1.00 85.38 89 HIS A O 1
ATOM 690 N N . LYS A 1 90 ? 10.098 0.927 -7.588 1.00 87.56 90 LYS A N 1
ATOM 691 C CA . LYS A 1 90 ? 9.434 0.791 -8.891 1.00 87.56 90 LYS A CA 1
ATOM 692 C C . LYS A 1 90 ? 8.433 -0.369 -8.898 1.00 87.56 90 LYS A C 1
ATOM 694 O O . LYS A 1 90 ? 8.622 -1.367 -8.208 1.00 87.56 90 LYS A O 1
ATOM 699 N N . LEU A 1 91 ? 7.366 -0.236 -9.685 1.00 84.12 91 LEU A N 1
ATOM 700 C CA . LEU A 1 91 ? 6.333 -1.259 -9.912 1.00 84.12 91 LEU A CA 1
ATOM 701 C C . LEU A 1 91 ? 6.257 -1.721 -11.375 1.00 84.12 91 LEU A C 1
ATOM 703 O O . LEU A 1 91 ? 5.274 -2.332 -11.793 1.00 84.12 91 LEU A O 1
ATOM 707 N N . ASP A 1 92 ? 7.258 -1.398 -12.182 1.00 81.81 92 ASP A N 1
ATOM 708 C CA . ASP A 1 92 ? 7.319 -1.751 -13.598 1.00 81.81 92 ASP A CA 1
ATOM 709 C C . ASP A 1 92 ? 7.531 -3.254 -13.845 1.00 81.81 92 ASP A C 1
ATOM 711 O O . ASP A 1 92 ? 7.205 -3.740 -14.933 1.00 81.81 92 ASP A O 1
ATOM 715 N N . GLU A 1 93 ? 7.986 -3.990 -12.830 1.00 83.56 93 GLU A N 1
ATOM 716 C CA . GLU A 1 93 ? 8.200 -5.437 -12.856 1.00 83.56 93 GLU A CA 1
ATOM 717 C C . GLU A 1 93 ? 7.212 -6.223 -11.980 1.00 83.56 93 GLU A C 1
ATOM 719 O O . GLU A 1 93 ? 6.563 -5.695 -11.071 1.00 83.56 93 GLU A O 1
ATOM 724 N N . CYS A 1 94 ? 7.115 -7.529 -12.251 1.00 81.94 94 CYS A N 1
ATOM 725 C CA . CYS A 1 94 ? 6.393 -8.459 -11.392 1.00 81.94 94 CYS A CA 1
ATOM 726 C C . CYS A 1 94 ? 7.100 -8.626 -10.048 1.00 81.94 94 CYS A C 1
ATOM 728 O O . CYS A 1 94 ? 8.294 -8.902 -9.994 1.00 81.94 94 CYS A O 1
ATOM 730 N N . GLN A 1 95 ? 6.338 -8.575 -8.965 1.00 81.38 95 GLN A N 1
ATOM 731 C CA . GLN A 1 95 ? 6.856 -8.649 -7.606 1.00 81.38 95 GLN A CA 1
ATOM 732 C C . GLN A 1 95 ? 5.876 -9.386 -6.696 1.00 81.38 95 GLN A C 1
ATOM 734 O O . GLN A 1 95 ? 4.669 -9.435 -6.945 1.00 81.38 95 GLN A O 1
ATOM 739 N N . THR A 1 96 ? 6.409 -10.004 -5.649 1.00 80.44 96 THR A N 1
ATOM 740 C CA . THR A 1 96 ? 5.600 -10.714 -4.659 1.00 80.44 96 THR A CA 1
ATOM 741 C C . THR A 1 96 ? 5.082 -9.723 -3.634 1.00 80.44 96 THR A C 1
ATOM 743 O O . THR A 1 96 ? 5.858 -9.070 -2.941 1.00 80.44 96 THR A O 1
ATOM 746 N N . TRP A 1 97 ? 3.764 -9.613 -3.535 1.00 81.38 97 TRP A N 1
ATOM 747 C CA . TRP A 1 97 ? 3.089 -8.786 -2.548 1.00 81.38 97 TRP A CA 1
ATOM 748 C C . TRP A 1 97 ? 2.601 -9.651 -1.408 1.00 81.38 97 TRP A C 1
ATOM 750 O O . TRP A 1 97 ? 1.968 -10.682 -1.627 1.00 81.38 97 TRP A O 1
ATOM 760 N N . ASN A 1 98 ? 2.878 -9.206 -0.192 1.00 75.94 98 ASN A N 1
ATOM 761 C CA . ASN A 1 98 ? 2.446 -9.893 1.008 1.00 75.94 98 ASN A CA 1
ATOM 762 C C . ASN A 1 98 ? 1.206 -9.199 1.554 1.00 75.94 98 ASN A C 1
ATOM 764 O O . ASN A 1 98 ? 1.274 -8.076 2.055 1.00 75.94 98 ASN A O 1
ATOM 768 N N . PHE A 1 99 ? 0.067 -9.872 1.438 1.00 74.88 99 PHE A N 1
ATOM 769 C CA . PHE A 1 99 ? -1.193 -9.398 1.987 1.00 74.88 99 PHE A CA 1
ATOM 770 C C . PHE A 1 99 ? -1.403 -9.978 3.371 1.00 74.88 99 PHE A C 1
ATOM 772 O O . PHE A 1 99 ? -1.189 -11.168 3.599 1.00 74.88 99 PHE A O 1
ATOM 779 N N . VAL A 1 100 ? -1.869 -9.142 4.287 1.00 70.81 100 VAL A N 1
ATOM 780 C CA . VAL A 1 100 ? -2.175 -9.566 5.648 1.00 70.81 100 VAL A CA 1
ATOM 781 C C . VAL A 1 100 ? -3.392 -8.815 6.149 1.00 70.81 100 VAL A C 1
ATOM 783 O O . VAL A 1 100 ? -3.603 -7.642 5.826 1.00 70.81 100 VAL A O 1
ATOM 786 N N . LYS A 1 101 ? -4.176 -9.546 6.933 1.00 62.44 101 LYS A N 1
ATOM 787 C CA . LYS A 1 101 ? -5.515 -9.181 7.370 1.00 62.44 101 LYS A CA 1
ATOM 788 C C . LYS A 1 101 ? -5.558 -8.509 8.747 1.00 62.44 101 LYS A C 1
ATOM 790 O O . LYS A 1 101 ? -6.546 -7.877 9.058 1.00 62.44 101 LYS A O 1
ATOM 795 N N . GLU A 1 102 ? -4.554 -8.657 9.609 1.00 65.31 102 GLU A N 1
ATOM 796 C CA . GLU A 1 102 ? -4.583 -8.007 10.930 1.00 65.31 102 GLU A CA 1
ATOM 797 C C . GLU A 1 102 ? -3.210 -7.957 11.605 1.00 65.31 102 GLU A C 1
ATOM 799 O O . GLU A 1 102 ? -2.359 -8.825 11.391 1.00 65.31 102 GLU A O 1
ATOM 804 N N . GLY A 1 103 ? -3.038 -6.947 12.460 1.00 63.12 103 GLY A N 1
ATOM 805 C CA . GLY A 1 103 ? -1.919 -6.797 13.383 1.00 63.12 103 GLY A CA 1
ATOM 806 C C . GLY A 1 103 ? -2.300 -5.943 14.592 1.00 63.12 103 GLY A C 1
ATOM 807 O O . GLY A 1 103 ? -3.362 -5.315 14.602 1.00 63.12 103 GLY A O 1
ATOM 808 N N . GLY A 1 104 ? -1.466 -5.969 15.632 1.00 57.69 104 GLY A N 1
ATOM 809 C CA . GLY A 1 104 ? -1.732 -5.247 16.875 1.00 57.69 104 GLY A CA 1
ATOM 810 C C . GLY A 1 104 ? -1.626 -3.730 16.708 1.00 57.69 104 GLY A C 1
ATOM 811 O O . GLY A 1 104 ? -0.811 -3.232 15.932 1.00 57.69 104 GLY A O 1
ATOM 812 N N . LEU A 1 105 ? -2.434 -2.986 17.465 1.00 63.88 105 LEU A N 1
ATOM 813 C CA . LEU A 1 105 ? -2.166 -1.580 17.763 1.00 63.88 105 LEU A CA 1
ATOM 814 C C . LEU A 1 105 ? -1.677 -1.497 19.206 1.00 63.88 105 LEU A C 1
ATOM 816 O O . LEU A 1 105 ? -2.423 -1.815 20.131 1.00 63.88 105 LEU A O 1
ATOM 820 N N . GLU A 1 106 ? -0.440 -1.058 19.400 1.00 63.47 106 GLU A N 1
ATOM 821 C CA . GLU A 1 106 ? 0.172 -0.925 20.721 1.00 63.47 106 GLU A CA 1
ATOM 822 C C . GLU A 1 106 ? 0.322 0.563 21.035 1.00 63.47 106 GLU A C 1
ATOM 824 O O . GLU A 1 106 ? 1.074 1.283 20.383 1.00 63.47 106 GLU A O 1
ATOM 829 N N . GLY A 1 107 ? -0.479 1.073 21.977 1.00 56.34 107 GLY A N 1
ATOM 830 C CA . GLY A 1 107 ? -0.437 2.491 22.360 1.00 56.34 107 GLY A CA 1
ATOM 831 C C . GLY A 1 107 ? -0.784 3.475 21.230 1.00 56.34 107 GLY A C 1
ATOM 832 O O . GLY A 1 107 ? -0.331 4.614 21.253 1.00 56.34 107 GLY A O 1
ATOM 833 N N . GLY A 1 108 ? -1.561 3.047 20.226 1.00 60.25 108 GLY A N 1
ATOM 834 C CA . GLY A 1 108 ? -1.889 3.858 19.044 1.00 60.25 108 GLY A CA 1
ATOM 835 C C . GLY A 1 108 ? -0.837 3.810 17.928 1.00 60.25 108 GLY A C 1
ATOM 836 O O . GLY A 1 108 ? -1.054 4.397 16.868 1.00 60.25 108 GLY A O 1
ATOM 837 N N . ALA A 1 109 ? 0.265 3.084 18.132 1.00 63.56 109 ALA A N 1
ATOM 838 C CA . ALA A 1 109 ? 1.241 2.766 17.100 1.00 63.56 109 ALA A CA 1
ATOM 839 C C . ALA A 1 109 ? 0.920 1.423 16.428 1.00 63.56 109 ALA A C 1
ATOM 841 O O . ALA A 1 109 ? 0.249 0.559 16.996 1.00 63.56 109 ALA A O 1
ATOM 842 N N . ILE A 1 110 ? 1.399 1.259 15.196 1.00 70.62 110 ILE A N 1
ATOM 843 C CA . ILE A 1 110 ? 1.282 0.009 14.440 1.00 70.62 110 ILE A CA 1
ATOM 844 C C . ILE A 1 110 ? 2.266 -0.985 15.053 1.00 70.62 110 ILE A C 1
ATOM 846 O O . ILE A 1 110 ? 3.467 -0.746 15.001 1.00 70.62 110 ILE A O 1
ATOM 850 N N . GLY A 1 111 ? 1.756 -2.055 15.659 1.00 66.44 111 GLY A N 1
ATOM 851 C CA . GLY A 1 111 ? 2.558 -3.117 16.259 1.00 66.44 111 GLY A CA 1
ATOM 852 C C . GLY A 1 111 ? 2.892 -4.227 15.267 1.00 66.44 111 GLY A C 1
ATOM 853 O O . GLY A 1 111 ? 2.653 -4.116 14.062 1.00 66.44 111 GLY A O 1
ATOM 854 N N . VAL A 1 112 ? 3.429 -5.331 15.785 1.00 67.19 112 VAL A N 1
ATOM 855 C CA . VAL A 1 112 ? 3.670 -6.537 14.986 1.00 67.19 112 VAL A CA 1
ATOM 856 C C . VAL A 1 112 ? 2.353 -7.253 14.666 1.00 67.19 112 VAL A C 1
ATOM 858 O O . VAL A 1 112 ? 1.359 -7.190 15.393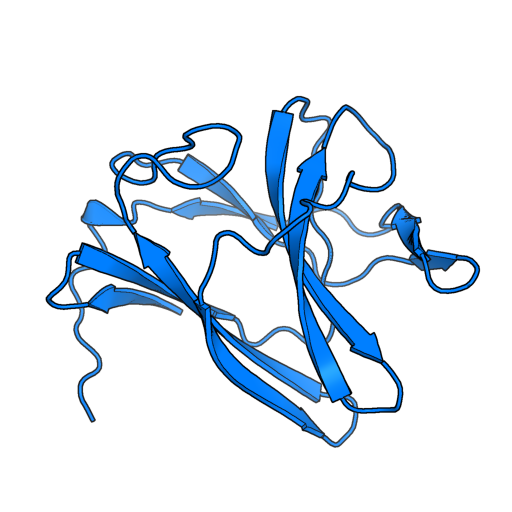 1.00 67.19 112 VAL A O 1
ATOM 861 N N . HIS A 1 113 ? 2.326 -7.947 13.539 1.00 65.44 113 HIS A N 1
ATOM 862 C CA . HIS A 1 113 ? 1.220 -8.823 13.158 1.00 65.44 113 HIS A CA 1
ATOM 863 C C . HIS A 1 113 ? 1.319 -10.175 13.885 1.00 65.44 113 HIS A C 1
ATOM 865 O O . HIS A 1 113 ? 2.373 -10.566 14.383 1.00 65.44 113 HIS A O 1
ATOM 871 N N . THR A 1 114 ? 0.228 -10.939 13.877 1.00 63.72 114 THR A N 1
ATOM 872 C CA . THR A 1 114 ? 0.162 -12.279 14.494 1.00 63.72 114 THR A CA 1
ATOM 873 C C . THR A 1 114 ? -0.247 -13.382 13.511 1.00 63.72 114 THR A C 1
ATOM 875 O O . THR A 1 114 ? -0.173 -14.564 13.843 1.00 63.72 114 THR A O 1
ATOM 878 N N . SER A 1 115 ? -0.660 -13.025 12.288 1.00 66.12 115 SER A N 1
ATOM 879 C CA . SER A 1 115 ? -1.219 -13.949 11.291 1.00 66.12 115 SER A CA 1
ATOM 880 C C . SER A 1 115 ? -0.334 -14.069 10.051 1.00 66.12 115 SER A C 1
ATOM 882 O O . SER A 1 115 ? 0.116 -13.067 9.519 1.00 66.12 115 SER A O 1
ATOM 884 N N . LYS A 1 116 ? -0.099 -15.290 9.548 1.00 71.00 116 LYS A N 1
ATOM 885 C CA . LYS A 1 116 ? 0.787 -15.551 8.394 1.00 71.00 116 LYS A CA 1
ATOM 886 C C . LYS A 1 116 ? 0.352 -14.768 7.133 1.00 71.00 116 LYS A C 1
ATOM 888 O O . LYS A 1 116 ? -0.842 -14.749 6.832 1.00 71.00 116 LYS A O 1
ATOM 893 N N . PRO A 1 117 ? 1.281 -14.211 6.327 1.00 73.38 117 PRO A N 1
ATOM 894 C CA . PRO A 1 117 ? 0.928 -13.491 5.106 1.00 73.38 117 PRO A CA 1
ATOM 895 C C . PRO A 1 117 ? 0.446 -14.422 4.028 1.00 73.38 117 PRO A C 1
ATOM 897 O O . PRO A 1 117 ? 0.875 -15.574 3.925 1.00 73.38 117 PRO A O 1
ATOM 900 N N . VAL A 1 118 ? -0.329 -13.835 3.130 1.00 77.81 118 VAL A N 1
ATOM 901 C CA . VAL A 1 118 ? -0.665 -14.420 1.845 1.00 77.81 118 VAL A CA 1
ATOM 902 C C . VAL A 1 118 ? 0.227 -13.776 0.777 1.00 77.81 118 VAL A C 1
ATOM 904 O O . VAL A 1 118 ? -0.026 -12.629 0.392 1.00 77.81 118 VAL A O 1
ATOM 907 N N . PRO A 1 119 ? 1.280 -14.468 0.303 1.00 77.44 119 PRO A N 1
ATOM 908 C CA . PRO A 1 119 ? 2.091 -13.988 -0.805 1.00 77.44 119 PRO A CA 1
ATOM 909 C C . PRO A 1 119 ? 1.320 -14.136 -2.119 1.00 77.44 119 PRO A C 1
ATOM 911 O O . PRO A 1 119 ? 0.751 -15.187 -2.415 1.00 77.44 119 PRO A O 1
ATOM 914 N N . VAL A 1 120 ? 1.327 -13.090 -2.936 1.00 78.56 120 VAL A N 1
ATOM 915 C CA . VAL A 1 120 ? 0.691 -13.068 -4.255 1.00 78.56 120 VAL A CA 1
ATOM 916 C C . VAL A 1 120 ? 1.658 -12.439 -5.244 1.00 78.56 120 VAL A C 1
ATOM 918 O O . VAL A 1 120 ? 2.131 -11.325 -5.035 1.00 78.56 120 VAL A O 1
ATOM 921 N N . LYS A 1 121 ? 1.940 -13.129 -6.350 1.00 82.25 121 LYS A N 1
ATOM 922 C CA . LYS A 1 121 ? 2.704 -12.538 -7.451 1.00 82.25 121 LYS A CA 1
ATOM 923 C C . LYS A 1 121 ? 1.818 -11.535 -8.188 1.00 82.25 121 LYS A C 1
ATOM 925 O O . LYS A 1 121 ? 0.784 -11.910 -8.735 1.00 82.25 121 LYS A O 1
ATOM 930 N N . VAL A 1 122 ? 2.227 -10.272 -8.204 1.00 79.31 122 VAL A N 1
ATOM 931 C CA . VAL A 1 122 ? 1.523 -9.182 -8.884 1.00 79.31 122 VAL A CA 1
ATOM 932 C C . VAL A 1 122 ? 2.431 -8.626 -9.969 1.00 79.31 122 VAL A C 1
ATOM 934 O O . VAL A 1 122 ? 3.599 -8.355 -9.720 1.00 79.31 122 VAL A O 1
ATOM 937 N N . CYS A 1 123 ? 1.888 -8.446 -11.171 1.00 82.94 123 CYS A N 1
ATOM 938 C CA . CYS A 1 123 ? 2.567 -7.835 -12.311 1.00 82.94 123 CYS A CA 1
ATOM 939 C C . CYS A 1 123 ? 1.832 -6.542 -12.681 1.00 82.94 123 CYS A C 1
ATOM 941 O O . CYS A 1 123 ? 0.958 -6.577 -13.550 1.00 82.94 123 CYS A O 1
ATOM 943 N N . PRO A 1 124 ? 2.122 -5.405 -12.017 1.00 81.50 124 PRO A N 1
ATOM 944 C CA . PRO A 1 124 ? 1.335 -4.182 -12.171 1.00 81.50 124 PRO A CA 1
ATOM 945 C C . PRO A 1 124 ? 1.226 -3.729 -13.630 1.00 81.50 124 PRO A C 1
ATOM 947 O O . PRO A 1 124 ? 0.135 -3.423 -14.096 1.00 81.50 124 PRO A O 1
ATOM 950 N N . LYS A 1 125 ? 2.319 -3.804 -14.395 1.00 82.88 125 LYS A N 1
ATOM 951 C CA . LYS A 1 125 ? 2.359 -3.459 -15.827 1.00 82.88 125 LYS A CA 1
ATOM 952 C C . LYS A 1 125 ? 1.444 -4.320 -16.715 1.00 82.88 125 LYS A C 1
ATOM 954 O O . LYS A 1 125 ? 1.040 -3.893 -17.797 1.00 82.88 125 LYS A O 1
ATOM 959 N N . GLU A 1 126 ? 1.105 -5.528 -16.273 1.00 81.94 126 GLU A N 1
ATOM 960 C CA . GLU A 1 126 ? 0.223 -6.452 -16.995 1.00 81.94 126 GLU A CA 1
ATOM 961 C C . GLU A 1 126 ? -1.254 -6.290 -16.604 1.00 81.94 126 GLU A C 1
ATOM 963 O O . GLU A 1 126 ? -2.138 -6.814 -17.284 1.00 81.94 126 GLU A O 1
ATOM 968 N N . CYS A 1 127 ? -1.557 -5.520 -15.553 1.00 72.75 127 CYS A N 1
ATOM 969 C CA . CYS A 1 127 ? -2.918 -5.248 -15.097 1.00 72.75 127 CYS A CA 1
ATOM 970 C C . CYS A 1 127 ? -3.639 -4.246 -16.025 1.00 72.75 127 CYS A C 1
ATOM 972 O O . CYS A 1 127 ? -3.905 -3.108 -15.658 1.00 72.75 127 CYS A O 1
ATOM 974 N N . LYS A 1 128 ? -3.981 -4.675 -17.246 1.00 65.25 128 LYS A N 1
ATOM 975 C CA . LYS A 1 128 ? -4.524 -3.819 -18.322 1.00 65.25 128 LYS A CA 1
ATOM 976 C C . LYS A 1 128 ? -6.050 -3.649 -18.333 1.00 65.25 128 LYS A C 1
ATOM 978 O O . LYS A 1 128 ? -6.581 -3.007 -19.237 1.00 65.25 128 LYS A O 1
ATOM 983 N N . LYS A 1 129 ? -6.789 -4.228 -17.380 1.00 57.25 129 LYS A N 1
ATOM 984 C CA . LYS A 1 129 ? -8.245 -4.010 -17.315 1.00 57.25 129 LYS A CA 1
ATOM 985 C C . LYS A 1 129 ? -8.521 -2.614 -16.755 1.00 57.25 129 LYS A C 1
ATOM 987 O O . LYS A 1 129 ? -8.130 -2.306 -15.638 1.00 57.25 129 LYS A O 1
ATOM 992 N N . SER A 1 130 ? -9.194 -1.781 -17.543 1.00 46.12 130 SER A N 1
ATOM 993 C CA . SER A 1 130 ? -9.662 -0.458 -17.134 1.00 46.12 130 SER A CA 1
ATOM 994 C C . SER A 1 130 ? -11.047 -0.600 -16.506 1.00 46.12 130 SER A C 1
ATOM 996 O O . SER A 1 130 ? -11.956 -1.111 -17.155 1.00 46.12 130 SER A O 1
ATOM 998 N N . ILE A 1 131 ? -11.219 -0.173 -15.253 1.00 43.44 131 ILE A N 1
ATOM 999 C CA . ILE A 1 131 ? -12.556 0.076 -14.698 1.00 43.44 131 ILE A CA 1
ATOM 1000 C C . ILE A 1 131 ? -12.757 1.587 -14.746 1.00 43.44 131 ILE A C 1
ATOM 1002 O O . ILE A 1 131 ? -12.514 2.289 -13.770 1.00 43.44 131 ILE A O 1
ATOM 1006 N N . ILE A 1 132 ? -13.122 2.085 -15.927 1.00 36.75 132 ILE A N 1
ATOM 1007 C CA . ILE A 1 132 ? -13.849 3.347 -16.030 1.00 36.75 132 ILE A CA 1
ATOM 1008 C C . ILE A 1 132 ? -15.323 2.952 -15.925 1.00 36.75 132 ILE A C 1
ATOM 1010 O O . ILE A 1 132 ? -15.839 2.233 -16.783 1.00 36.75 132 ILE A O 1
ATOM 1014 N N . HIS A 1 133 ? -15.954 3.340 -14.825 1.00 34.03 133 HIS A N 1
ATOM 1015 C CA . HIS A 1 133 ? -17.398 3.503 -14.705 1.00 34.03 133 HIS A CA 1
ATOM 1016 C C . HIS A 1 133 ? -17.619 4.904 -14.160 1.00 34.03 133 HIS A C 1
ATOM 1018 O O . HIS A 1 133 ? -16.904 5.249 -13.189 1.00 34.03 133 HIS A O 1
#

Secondary structure (DSSP, 8-state):
-EEE-TTSEEEEEE--SS----SS-EEEEEEEEEEETTEEEEEEEEEESSSPPEEPSS-SSEEEEEEEETTEEEEEEEEESSSBTTTTB--SS-EEEEE-S-EEEETTEEEEE-S--EEEEE-GGG-------

Foldseek 3Di:
DWAADPQQKIKDWDFALAFDFDDQDAFDKDWHWDQDPNWIDIWIFGDHGQWAGDTDPGHFWAWPDFDADPSTTTTMIIHHQFQIDPVRDHLQAWDWDWTDRDADQDPNGTTGRDDGTDIDTDRNNPRHDDPDD

Organism: NCBI:txid53326

Radius of gyration: 14.37 Å; chains: 1; bounding box: 34×27×41 Å